Protein AF-A0A537SE14-F1 (afdb_monomer_lite)

Sequence (121 aa):
DKPEDPKVEAQAAAVAKKNGFASLAQYDDVLVNITMIMSGIDPQTKKFTEPPEQIKNEIVALKADKSVPEAEKKEGLTQLEAALKNARPIQFKENIALVLKYFDQLAPIMQEQDPKMRPAD

Foldseek 3Di:
DPPDDVVVLVVCQVVCVVVPHPGNVSVVVVVVLLVQQLVQADPPVRDGDWQLRVLVVVLVCLVPDPVDDPVRSVVSNVVSVVCNVVRDGRPCVVCNVVSSVCVVVVVVVVQCVPPVPPPDD

Structure (mmCIF, N/CA/C/O backbone):
data_AF-A0A537SE14-F1
#
_entry.id   AF-A0A537SE14-F1
#
loop_
_atom_site.group_PDB
_atom_site.id
_atom_site.type_symbol
_atom_site.label_atom_id
_atom_site.label_alt_id
_atom_site.label_comp_id
_atom_site.label_asym_id
_atom_site.label_entity_id
_atom_site.label_seq_id
_atom_site.pdbx_PDB_ins_code
_atom_site.Cartn_x
_atom_site.Cartn_y
_atom_site.Cartn_z
_atom_site.occupancy
_atom_site.B_iso_or_equiv
_atom_site.auth_seq_id
_atom_site.auth_comp_id
_atom_site.auth_asym_id
_atom_site.auth_atom_id
_atom_site.pdbx_PDB_model_num
ATOM 1 N N . ASP A 1 1 ? 21.622 -2.786 13.332 1.00 43.22 1 ASP A N 1
ATOM 2 C CA . ASP A 1 1 ? 22.099 -2.410 11.989 1.00 43.22 1 ASP A CA 1
ATOM 3 C C . ASP A 1 1 ? 23.496 -2.935 11.721 1.00 43.22 1 ASP A C 1
ATOM 5 O O . ASP A 1 1 ? 24.467 -2.391 12.232 1.00 43.22 1 ASP A O 1
ATOM 9 N N . LYS A 1 2 ? 23.607 -4.030 10.963 1.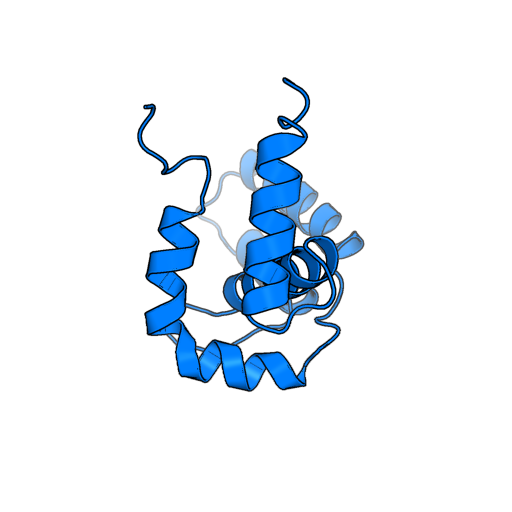00 49.50 2 LYS A N 1
ATOM 10 C CA . LYS A 1 2 ? 24.845 -4.309 10.227 1.00 49.50 2 LYS A CA 1
ATOM 11 C C . LYS A 1 2 ? 24.727 -3.542 8.908 1.00 49.50 2 LYS A C 1
ATOM 13 O O . LYS A 1 2 ? 23.677 -3.676 8.284 1.00 49.50 2 LYS A O 1
ATOM 18 N N . PRO A 1 3 ? 25.736 -2.759 8.492 1.00 53.53 3 PRO A N 1
ATOM 19 C CA . PRO A 1 3 ? 25.755 -2.250 7.129 1.00 53.53 3 PRO A CA 1
ATOM 20 C C . PRO A 1 3 ? 25.646 -3.446 6.181 1.00 53.53 3 PRO A C 1
ATOM 22 O O . PRO A 1 3 ? 26.279 -4.481 6.422 1.00 53.53 3 PRO A O 1
ATOM 25 N N . GLU A 1 4 ? 24.790 -3.327 5.169 1.00 63.97 4 GLU A N 1
ATOM 26 C CA . GLU A 1 4 ? 24.679 -4.345 4.132 1.00 63.97 4 GLU A CA 1
ATOM 27 C C . GLU A 1 4 ? 26.066 -4.574 3.527 1.00 63.97 4 GLU A C 1
ATOM 29 O O . GLU A 1 4 ? 26.828 -3.631 3.301 1.00 63.97 4 GLU A O 1
ATOM 34 N N . ASP A 1 5 ? 26.444 -5.842 3.361 1.00 78.50 5 ASP A N 1
ATOM 35 C CA . ASP A 1 5 ? 27.745 -6.187 2.801 1.00 78.50 5 ASP A CA 1
ATOM 36 C C . ASP A 1 5 ? 27.824 -5.584 1.384 1.00 78.50 5 ASP A C 1
ATOM 38 O O . ASP A 1 5 ? 26.990 -5.934 0.541 1.00 78.50 5 ASP A O 1
ATOM 42 N N . PRO A 1 6 ? 28.808 -4.716 1.077 1.00 81.81 6 PRO A N 1
ATOM 43 C CA . PRO A 1 6 ? 28.926 -4.076 -0.235 1.00 81.81 6 PRO A CA 1
ATOM 44 C C . PRO A 1 6 ? 28.952 -5.078 -1.396 1.00 81.81 6 PRO A C 1
ATOM 46 O O . PRO A 1 6 ? 28.571 -4.762 -2.525 1.00 81.81 6 PRO A O 1
ATOM 49 N N . LYS A 1 7 ? 29.394 -6.316 -1.136 1.00 83.12 7 LYS A N 1
ATOM 50 C CA . LYS A 1 7 ? 29.369 -7.406 -2.110 1.00 83.12 7 LYS A CA 1
ATOM 51 C C . LYS A 1 7 ? 27.946 -7.884 -2.407 1.00 83.12 7 LYS A C 1
ATOM 53 O O . LYS A 1 7 ? 27.659 -8.214 -3.556 1.00 83.12 7 LYS A O 1
ATOM 58 N N . VAL A 1 8 ? 27.075 -7.931 -1.401 1.00 86.50 8 VAL A N 1
ATOM 59 C CA . VAL A 1 8 ? 25.663 -8.319 -1.543 1.00 86.50 8 VAL A CA 1
ATOM 60 C C . VAL A 1 8 ? 24.899 -7.245 -2.312 1.00 86.50 8 VAL A C 1
ATOM 62 O O . VAL A 1 8 ? 24.202 -7.571 -3.271 1.00 86.50 8 VAL A O 1
ATOM 65 N N . GLU A 1 9 ? 25.110 -5.969 -1.989 1.00 85.25 9 GLU A N 1
ATOM 66 C CA . GLU A 1 9 ? 24.478 -4.851 -2.703 1.00 85.25 9 GLU A CA 1
ATOM 67 C C . GLU A 1 9 ? 24.894 -4.818 -4.186 1.00 85.25 9 GLU A C 1
ATOM 69 O O . GLU A 1 9 ? 24.057 -4.700 -5.084 1.00 85.25 9 GLU A O 1
ATOM 74 N N . ALA A 1 10 ? 26.184 -5.034 -4.478 1.00 88.56 10 ALA A N 1
ATOM 75 C CA . ALA A 1 10 ? 26.678 -5.120 -5.851 1.00 88.56 10 ALA A CA 1
ATOM 76 C C . ALA A 1 10 ? 26.062 -6.297 -6.633 1.00 88.56 10 ALA A C 1
ATOM 78 O O . ALA A 1 10 ? 25.763 -6.163 -7.824 1.00 88.56 10 ALA A O 1
ATOM 79 N N . GLN A 1 11 ? 25.850 -7.444 -5.978 1.00 91.12 11 GLN A N 1
ATOM 80 C CA . GLN A 1 11 ? 25.171 -8.593 -6.584 1.00 91.12 11 GLN A CA 1
ATOM 81 C C . GLN A 1 11 ? 23.694 -8.292 -6.857 1.00 91.12 11 GLN A C 1
ATOM 83 O O . GLN A 1 11 ? 23.225 -8.550 -7.967 1.00 91.12 11 GLN A O 1
ATOM 88 N N . ALA A 1 12 ? 22.984 -7.691 -5.902 1.00 89.31 12 ALA A N 1
ATOM 89 C CA . ALA A 1 12 ? 21.591 -7.285 -6.068 1.00 89.31 12 ALA A CA 1
ATOM 90 C C . ALA A 1 12 ? 21.433 -6.273 -7.216 1.00 89.31 12 ALA A C 1
ATOM 92 O O . ALA A 1 12 ? 20.606 -6.466 -8.108 1.00 89.31 12 ALA A O 1
ATOM 93 N N . ALA A 1 13 ? 22.300 -5.259 -7.284 1.00 90.81 13 ALA A N 1
ATOM 94 C CA . ALA A 1 13 ? 22.313 -4.290 -8.376 1.00 90.81 13 ALA A CA 1
ATOM 95 C C . ALA A 1 13 ? 22.609 -4.935 -9.744 1.00 90.81 13 ALA A C 1
ATOM 97 O O . ALA A 1 13 ? 22.022 -4.540 -10.754 1.00 90.81 13 ALA A O 1
ATOM 98 N N . ALA A 1 14 ? 23.493 -5.938 -9.803 1.00 93.38 14 ALA A N 1
ATOM 99 C CA . ALA A 1 14 ? 23.763 -6.681 -11.035 1.00 93.38 14 ALA A CA 1
ATOM 100 C C . ALA A 1 14 ? 22.548 -7.508 -11.491 1.00 93.38 14 ALA A C 1
ATOM 102 O O . ALA A 1 14 ? 22.231 -7.530 -12.683 1.00 93.38 14 ALA A O 1
ATOM 103 N N . VAL A 1 15 ? 21.838 -8.147 -10.555 1.00 94.00 15 VAL A N 1
ATOM 104 C CA . VAL A 1 15 ? 20.598 -8.884 -10.839 1.00 94.00 15 VAL A CA 1
ATOM 105 C C . VAL A 1 15 ? 19.493 -7.936 -11.305 1.00 94.00 15 VAL A C 1
ATOM 107 O O . VAL A 1 15 ? 18.843 -8.228 -12.310 1.00 94.00 15 VAL A O 1
ATOM 110 N N . ALA A 1 16 ? 19.314 -6.787 -10.648 1.00 92.56 16 ALA A N 1
ATOM 111 C CA . ALA A 1 16 ? 18.346 -5.770 -11.057 1.00 92.56 16 ALA A CA 1
ATOM 112 C C . ALA A 1 16 ? 18.610 -5.312 -12.505 1.00 92.56 16 ALA A C 1
ATOM 114 O O . ALA A 1 16 ? 17.716 -5.368 -13.351 1.00 92.56 16 ALA A O 1
ATOM 115 N N . LYS A 1 17 ? 19.871 -4.993 -12.833 1.00 93.94 17 LYS A N 1
ATOM 116 C CA . LYS A 1 17 ? 20.285 -4.623 -14.198 1.00 93.94 17 LYS A CA 1
ATOM 117 C C . LYS A 1 17 ? 20.042 -5.719 -15.226 1.00 93.94 17 LYS A C 1
ATOM 119 O O . LYS A 1 17 ? 19.553 -5.433 -16.317 1.00 93.94 17 LYS A O 1
ATOM 124 N N . LYS A 1 18 ? 20.325 -6.979 -14.883 1.00 96.19 18 LYS A N 1
A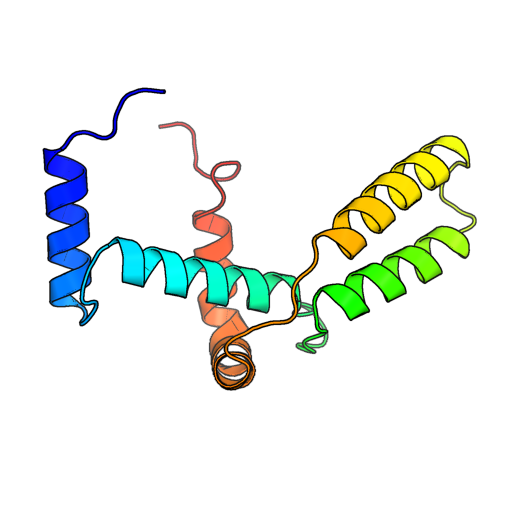TOM 125 C CA . LYS A 1 18 ? 20.055 -8.128 -15.762 1.00 96.19 18 LYS A CA 1
ATOM 126 C C . LYS A 1 18 ? 18.563 -8.278 -16.094 1.00 96.19 18 LYS A C 1
ATOM 128 O O . LYS A 1 18 ? 18.240 -8.770 -17.170 1.00 96.19 18 LYS A O 1
ATOM 133 N N . ASN A 1 19 ? 17.677 -7.844 -15.199 1.00 93.88 19 ASN A N 1
ATOM 134 C CA . ASN A 1 19 ? 16.223 -7.887 -15.376 1.00 93.88 19 ASN A CA 1
ATOM 135 C C . ASN A 1 19 ? 15.631 -6.570 -15.917 1.00 93.88 19 ASN A C 1
ATOM 137 O O . ASN A 1 19 ? 14.415 -6.409 -15.931 1.00 93.88 19 ASN A O 1
ATOM 141 N N . GLY A 1 20 ? 16.470 -5.642 -16.390 1.00 94.12 20 GLY A N 1
ATOM 142 C CA . GLY A 1 20 ? 16.026 -4.429 -17.082 1.00 94.12 20 GLY A CA 1
ATOM 143 C C . GLY A 1 20 ? 15.831 -3.196 -16.196 1.00 94.12 20 GLY A C 1
ATOM 144 O O . GLY A 1 20 ? 15.432 -2.155 -16.715 1.00 94.12 20 GLY A O 1
ATOM 145 N N . PHE A 1 21 ? 16.145 -3.265 -14.899 1.00 94.69 21 PHE A N 1
ATOM 146 C CA . PHE A 1 21 ? 16.178 -2.081 -14.037 1.00 94.69 21 PHE A CA 1
ATOM 147 C C . PHE A 1 21 ? 17.482 -1.298 -14.237 1.00 94.69 21 PHE A C 1
ATOM 149 O O . PHE A 1 21 ? 18.560 -1.865 -14.383 1.00 94.69 21 PHE A O 1
ATOM 156 N N . ALA A 1 22 ? 17.420 0.026 -14.192 1.00 93.00 22 ALA A N 1
ATOM 157 C CA . ALA A 1 22 ? 18.591 0.895 -14.255 1.00 93.00 22 ALA A CA 1
ATOM 158 C C . ALA A 1 22 ? 19.480 0.762 -13.002 1.00 93.00 22 ALA A C 1
ATOM 160 O O . ALA A 1 22 ? 20.707 0.900 -13.082 1.00 93.00 22 ALA A O 1
ATOM 161 N N . SER A 1 23 ? 18.874 0.482 -11.846 1.00 92.25 23 SER A N 1
ATOM 162 C CA . SER A 1 23 ? 19.544 0.365 -10.549 1.00 92.25 23 SER A CA 1
ATOM 163 C C . SER A 1 23 ? 18.720 -0.461 -9.557 1.00 92.25 23 SER A C 1
ATOM 165 O O . SER A 1 23 ? 17.541 -0.727 -9.790 1.00 92.25 23 SER A O 1
ATOM 167 N N . LEU A 1 24 ? 19.344 -0.833 -8.433 1.00 89.81 24 LEU A N 1
ATOM 168 C CA . LEU A 1 24 ? 18.637 -1.436 -7.302 1.00 89.81 24 LEU A CA 1
ATOM 169 C C . LEU A 1 24 ? 17.589 -0.473 -6.719 1.00 89.81 24 LEU A C 1
ATOM 171 O O . LEU A 1 24 ? 16.451 -0.867 -6.531 1.00 89.81 24 LEU A O 1
ATOM 175 N N . ALA A 1 25 ? 17.920 0.817 -6.595 1.00 90.31 25 ALA A N 1
ATOM 176 C CA . ALA A 1 25 ? 16.966 1.834 -6.147 1.00 90.31 25 ALA A CA 1
ATOM 177 C C . ALA A 1 25 ? 15.707 1.915 -7.034 1.00 90.31 25 ALA A C 1
ATOM 179 O O . ALA A 1 25 ? 14.603 2.045 -6.521 1.00 90.31 25 ALA A O 1
ATOM 180 N N . GLN A 1 26 ? 15.844 1.781 -8.362 1.00 91.19 26 GLN A N 1
ATOM 181 C CA . GLN A 1 26 ? 14.670 1.748 -9.242 1.00 91.19 26 GLN A CA 1
ATOM 182 C C . GLN A 1 26 ? 13.815 0.494 -9.005 1.00 91.19 26 GLN A C 1
ATOM 184 O O . GLN A 1 26 ? 12.591 0.560 -9.088 1.00 91.19 26 GLN A O 1
ATOM 189 N N . TYR A 1 27 ? 14.449 -0.649 -8.738 1.00 91.12 27 TYR A N 1
ATOM 190 C CA . TYR A 1 27 ? 13.732 -1.860 -8.351 1.00 91.12 27 TYR A CA 1
ATOM 191 C C . TYR A 1 27 ? 12.961 -1.645 -7.041 1.00 91.12 27 TYR A C 1
ATOM 193 O O . TYR A 1 27 ? 11.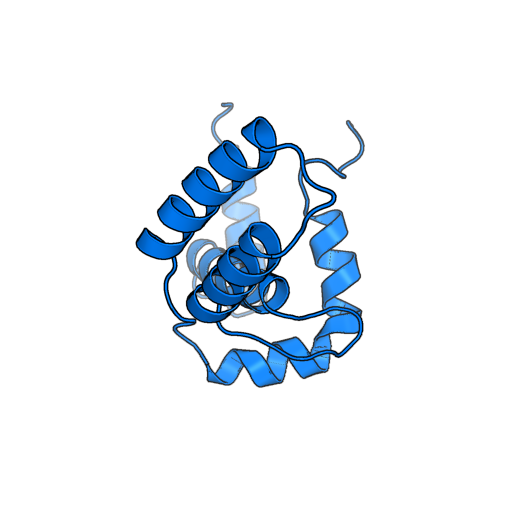776 -1.969 -6.988 1.00 91.12 27 TYR A O 1
ATOM 201 N N . ASP A 1 28 ? 13.590 -1.031 -6.037 1.00 88.94 28 ASP A N 1
ATOM 202 C CA . ASP A 1 28 ? 12.959 -0.744 -4.745 1.00 88.94 28 ASP A CA 1
ATOM 203 C C . ASP A 1 28 ? 11.777 0.222 -4.888 1.00 88.94 28 ASP A C 1
ATOM 205 O O . ASP A 1 28 ? 10.709 -0.029 -4.333 1.00 88.94 28 ASP A O 1
ATOM 209 N N . ASP A 1 29 ? 11.910 1.276 -5.697 1.00 89.19 29 ASP A N 1
ATOM 210 C CA . ASP A 1 29 ? 10.816 2.211 -5.984 1.00 89.19 29 ASP A CA 1
ATOM 211 C C . ASP A 1 29 ? 9.608 1.499 -6.620 1.00 89.19 29 ASP A C 1
ATOM 213 O O . ASP A 1 29 ? 8.453 1.736 -6.245 1.00 89.19 29 ASP A O 1
ATOM 217 N N . VAL A 1 30 ? 9.861 0.592 -7.571 1.00 90.12 30 VAL A N 1
ATOM 218 C CA . VAL A 1 30 ? 8.812 -0.214 -8.216 1.00 90.12 30 VAL A CA 1
ATOM 219 C C . VAL A 1 30 ? 8.186 -1.191 -7.223 1.00 90.12 30 VAL A C 1
ATOM 221 O O . VAL A 1 30 ? 6.960 -1.313 -7.182 1.00 90.12 30 VAL A O 1
ATOM 224 N N . LEU A 1 31 ? 8.994 -1.849 -6.392 1.00 89.19 31 LEU A N 1
ATOM 225 C CA . LEU A 1 31 ? 8.517 -2.759 -5.356 1.00 89.19 31 LEU A CA 1
ATOM 226 C C . LEU A 1 31 ? 7.620 -2.028 -4.349 1.00 89.19 31 LEU A C 1
ATOM 228 O O . LEU A 1 31 ? 6.517 -2.489 -4.067 1.00 89.19 31 LEU A O 1
ATOM 232 N N . VAL A 1 32 ? 8.038 -0.854 -3.867 1.00 87.62 32 VAL A N 1
ATOM 233 C CA . VAL A 1 32 ? 7.236 -0.008 -2.971 1.00 87.62 32 VAL A CA 1
ATOM 234 C C . VAL A 1 32 ? 5.918 0.392 -3.631 1.00 87.62 32 VAL A C 1
ATOM 236 O O . VAL A 1 32 ? 4.875 0.346 -2.977 1.00 87.62 32 VAL A O 1
ATOM 239 N N . ASN A 1 33 ? 5.925 0.742 -4.921 1.00 90.06 33 ASN A N 1
ATOM 240 C CA . ASN A 1 33 ? 4.695 1.061 -5.644 1.00 90.06 33 ASN A CA 1
ATOM 241 C C . ASN A 1 33 ? 3.732 -0.136 -5.704 1.00 90.06 33 ASN A C 1
ATOM 243 O O . ASN A 1 33 ? 2.550 0.027 -5.397 1.00 90.06 33 ASN A O 1
ATOM 247 N N . ILE A 1 34 ? 4.231 -1.331 -6.038 1.00 91.19 34 ILE A N 1
ATOM 248 C CA . ILE A 1 34 ? 3.424 -2.558 -6.083 1.00 91.19 34 ILE A CA 1
ATOM 249 C C . ILE A 1 34 ? 2.855 -2.875 -4.698 1.00 91.19 34 ILE A C 1
ATOM 251 O O . ILE A 1 34 ? 1.653 -3.102 -4.579 1.00 91.19 34 ILE A O 1
ATOM 255 N N . THR A 1 35 ? 3.679 -2.838 -3.649 1.00 88.62 35 THR A N 1
ATOM 256 C CA . THR A 1 35 ? 3.251 -3.095 -2.265 1.00 88.62 35 THR A CA 1
ATOM 257 C C . THR A 1 35 ? 2.184 -2.101 -1.814 1.00 88.62 35 THR A C 1
ATOM 259 O O . THR A 1 35 ? 1.188 -2.489 -1.202 1.00 88.62 35 THR A O 1
ATOM 262 N N . MET A 1 36 ? 2.336 -0.822 -2.164 1.00 88.38 36 MET A N 1
ATOM 263 C CA . MET A 1 36 ? 1.345 0.201 -1.836 1.00 88.38 36 MET A CA 1
ATOM 264 C C . MET A 1 36 ? 0.009 -0.061 -2.540 1.00 88.38 36 MET A C 1
ATOM 266 O O . MET A 1 36 ? -1.039 0.003 -1.900 1.00 88.38 36 MET A O 1
ATOM 270 N N . ILE A 1 37 ? 0.028 -0.421 -3.827 1.00 92.44 37 ILE A N 1
ATOM 271 C CA . ILE A 1 37 ? -1.191 -0.788 -4.561 1.00 92.44 37 ILE A CA 1
ATOM 272 C C . ILE A 1 37 ? -1.831 -2.043 -3.955 1.00 92.44 37 ILE A C 1
ATOM 274 O O . ILE A 1 37 ? -3.033 -2.041 -3.708 1.00 92.44 37 ILE A O 1
ATOM 278 N N . MET A 1 38 ? -1.039 -3.081 -3.667 1.00 90.69 38 MET A N 1
ATOM 279 C CA . MET A 1 38 ? -1.506 -4.322 -3.036 1.00 90.69 38 MET A CA 1
ATOM 280 C C . MET A 1 38 ? -2.202 -4.060 -1.699 1.00 90.69 38 MET A C 1
ATOM 282 O O . MET A 1 38 ? -3.238 -4.662 -1.435 1.00 90.69 38 MET A O 1
ATOM 286 N N . SER A 1 39 ? -1.684 -3.132 -0.886 1.00 86.69 39 SER A N 1
ATOM 287 C CA . SER A 1 39 ? -2.295 -2.764 0.400 1.00 86.69 39 SER A CA 1
ATOM 288 C C . SER A 1 39 ? -3.683 -2.124 0.264 1.00 86.69 39 SER A C 1
ATOM 290 O O . SER A 1 39 ? -4.502 -2.245 1.172 1.00 86.69 39 SER A O 1
ATOM 292 N N . GLY A 1 40 ? -3.957 -1.497 -0.886 1.00 89.50 40 GLY A N 1
ATOM 293 C CA . GLY A 1 40 ? -5.258 -0.922 -1.226 1.00 89.50 40 GLY A CA 1
ATOM 294 C C . GLY A 1 40 ? -6.236 -1.893 -1.889 1.00 89.50 40 GLY A C 1
ATOM 295 O O . GLY A 1 40 ? -7.351 -1.488 -2.221 1.00 89.50 40 GLY A O 1
ATOM 296 N N . ILE A 1 41 ? -5.841 -3.147 -2.143 1.00 91.44 41 ILE A N 1
ATOM 297 C CA . ILE A 1 41 ? -6.700 -4.153 -2.778 1.00 91.44 41 ILE A CA 1
ATOM 298 C C . ILE A 1 41 ? -7.386 -4.992 -1.705 1.00 91.44 41 ILE A C 1
ATOM 300 O O . ILE A 1 41 ? -6.742 -5.702 -0.936 1.00 91.44 41 ILE A O 1
ATOM 304 N N . ASP A 1 42 ? -8.716 -4.984 -1.722 1.00 89.12 42 ASP A N 1
ATOM 305 C CA . ASP A 1 42 ? -9.504 -5.936 -0.950 1.00 89.12 42 ASP A CA 1
ATOM 306 C C . ASP A 1 42 ? -9.282 -7.360 -1.511 1.00 89.12 42 ASP A C 1
ATOM 308 O O . ASP A 1 42 ? -9.578 -7.615 -2.687 1.00 89.12 42 ASP A O 1
ATOM 312 N N . PRO A 1 43 ? -8.775 -8.314 -0.707 1.00 86.81 43 PRO A N 1
ATOM 313 C CA . PRO A 1 43 ? -8.403 -9.638 -1.199 1.00 86.81 43 PRO A CA 1
ATOM 314 C C . PRO A 1 43 ? -9.603 -10.498 -1.624 1.00 86.81 43 PRO A C 1
ATOM 316 O O . PRO A 1 43 ? -9.413 -11.428 -2.415 1.00 86.81 43 PRO A O 1
ATOM 319 N N . GLN A 1 44 ? -10.813 -10.199 -1.132 1.00 86.88 44 GLN A N 1
ATOM 320 C CA . GLN A 1 44 ? -12.047 -10.919 -1.455 1.00 86.88 44 GLN A CA 1
ATOM 321 C C . GLN A 1 44 ? -12.709 -10.360 -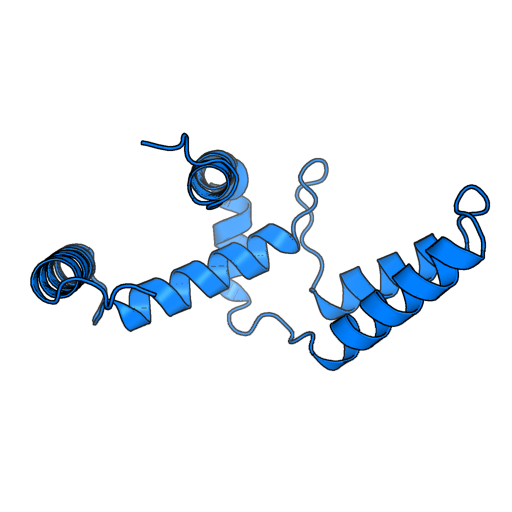2.712 1.00 86.88 44 GLN A C 1
ATOM 323 O O . GLN A 1 44 ? -13.086 -11.113 -3.608 1.00 86.88 44 GLN A O 1
ATOM 328 N N . THR A 1 45 ? -12.859 -9.038 -2.786 1.00 91.56 45 THR A N 1
ATOM 329 C CA . THR A 1 45 ? -13.579 -8.383 -3.887 1.00 91.56 45 THR A CA 1
ATOM 330 C C . THR A 1 45 ? -12.674 -7.995 -5.051 1.00 91.56 45 THR A C 1
ATOM 332 O O . THR A 1 45 ? -13.181 -7.636 -6.115 1.00 91.56 45 THR A O 1
ATOM 335 N N . LYS A 1 46 ? -11.347 -8.057 -4.859 1.00 89.12 46 LYS A N 1
ATOM 336 C CA . LYS A 1 46 ? -10.316 -7.583 -5.798 1.00 89.12 46 LYS A CA 1
ATOM 337 C C . LYS A 1 46 ? -10.546 -6.137 -6.238 1.00 89.12 46 LYS A C 1
ATOM 339 O O . LYS A 1 46 ? -10.204 -5.753 -7.354 1.00 89.12 46 LYS A O 1
ATOM 344 N N . LYS A 1 47 ? -11.161 -5.325 -5.378 1.00 93.06 47 LYS A N 1
ATOM 345 C CA . LYS A 1 47 ? -11.368 -3.902 -5.635 1.00 93.06 47 LYS A CA 1
ATOM 346 C C . LYS A 1 47 ? -10.244 -3.113 -5.000 1.00 93.06 47 LYS A C 1
ATOM 348 O O . LYS A 1 47 ? -9.958 -3.276 -3.818 1.00 93.06 47 LYS A O 1
ATOM 353 N N . PHE A 1 48 ? -9.634 -2.255 -5.803 1.00 93.75 48 PHE A N 1
ATOM 354 C CA . PHE A 1 48 ? -8.678 -1.281 -5.315 1.00 93.75 48 PHE A CA 1
ATOM 355 C C . PHE A 1 48 ? -9.411 -0.050 -4.778 1.00 93.75 48 PHE A C 1
ATOM 357 O O . PHE A 1 48 ? -10.322 0.463 -5.430 1.00 93.75 48 PHE A O 1
ATOM 364 N N . THR A 1 49 ? -8.972 0.431 -3.620 1.00 94.12 49 THR A N 1
ATOM 365 C CA . THR A 1 49 ? -9.355 1.721 -3.048 1.00 94.12 49 THR A CA 1
ATOM 366 C C . THR A 1 49 ? -8.092 2.551 -2.857 1.00 94.12 49 THR A C 1
ATOM 368 O O . THR A 1 49 ? -7.075 2.044 -2.390 1.00 94.12 49 THR A O 1
ATOM 371 N N . GLU A 1 50 ? -8.132 3.834 -3.216 1.00 93.06 50 GLU A N 1
ATOM 372 C CA . GLU A 1 50 ? -6.984 4.722 -3.001 1.00 93.06 50 GLU A CA 1
ATOM 373 C C . GLU A 1 50 ? -6.654 4.812 -1.497 1.00 93.06 50 GLU A C 1
ATOM 375 O O . GLU A 1 50 ? -7.583 4.951 -0.694 1.00 93.06 50 GLU A O 1
ATOM 380 N N . PRO A 1 51 ? -5.370 4.815 -1.081 1.00 91.06 51 PRO A N 1
ATOM 381 C CA . PRO A 1 51 ? -5.011 4.774 0.340 1.00 91.06 51 PRO A CA 1
ATOM 382 C C . PRO A 1 51 ? -5.686 5.865 1.197 1.00 91.06 51 PRO A C 1
ATOM 384 O O . PRO A 1 51 ? -6.213 5.549 2.265 1.00 91.06 51 PRO A O 1
ATOM 387 N N . PRO A 1 52 ? -5.776 7.139 0.753 1.00 92.94 52 PRO A N 1
ATOM 388 C CA . PRO A 1 52 ? -6.491 8.163 1.516 1.00 92.94 52 PRO A CA 1
ATOM 389 C C . PRO A 1 52 ? -8.001 7.911 1.639 1.00 92.94 52 PRO A C 1
ATOM 391 O O . PRO A 1 52 ? -8.617 8.344 2.610 1.00 92.94 52 PRO A O 1
ATOM 394 N N . GLU A 1 53 ? -8.622 7.269 0.649 1.00 94.12 53 GLU A N 1
ATOM 395 C CA . GLU A 1 53 ? -10.050 6.936 0.671 1.00 94.12 53 GLU A CA 1
ATOM 396 C C . GLU A 1 53 ? -10.316 5.730 1.573 1.00 94.12 53 GLU A C 1
ATOM 398 O O . GLU A 1 53 ? -11.239 5.765 2.386 1.00 94.12 53 GLU A O 1
ATOM 403 N N . GLN A 1 54 ? -9.450 4.719 1.517 1.00 91.25 54 GLN A N 1
ATOM 404 C CA . GLN A 1 54 ? -9.508 3.565 2.405 1.00 91.25 54 GLN A CA 1
ATOM 405 C C . GLN A 1 54 ? -9.416 3.986 3.876 1.00 91.25 54 GLN A C 1
ATOM 407 O O . GLN A 1 54 ? -10.296 3.643 4.661 1.00 91.25 54 GLN A O 1
ATOM 412 N N . ILE A 1 55 ? -8.430 4.814 4.237 1.00 92.94 55 ILE A N 1
ATOM 413 C CA . ILE A 1 55 ? -8.267 5.288 5.620 1.00 92.94 55 ILE A CA 1
ATOM 414 C C . ILE A 1 55 ? -9.497 6.090 6.078 1.00 92.94 55 ILE A C 1
ATOM 416 O O . ILE A 1 55 ? -9.936 5.965 7.220 1.00 92.94 55 ILE A O 1
ATOM 420 N N . LYS A 1 56 ? -10.110 6.895 5.199 1.00 94.75 56 LYS A N 1
ATOM 421 C CA . LYS A 1 56 ? -11.366 7.597 5.525 1.00 94.75 56 LYS A CA 1
ATOM 422 C C . LYS A 1 56 ? -12.508 6.620 5.802 1.00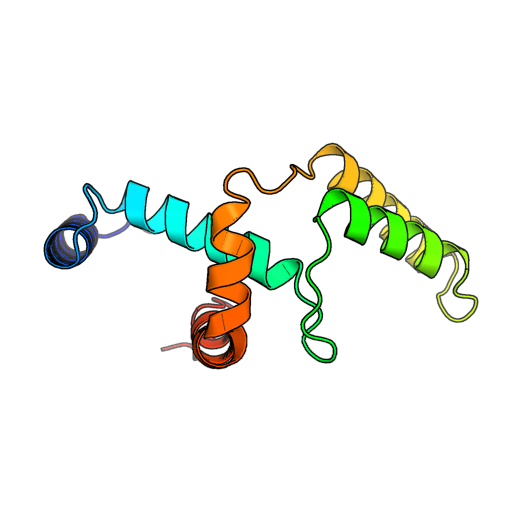 94.75 56 LYS A C 1
ATOM 424 O O . LYS A 1 56 ? -13.254 6.832 6.759 1.00 94.75 56 LYS A O 1
ATOM 429 N N . ASN A 1 57 ? -12.636 5.568 4.998 1.00 93.06 57 ASN A N 1
ATOM 430 C CA . ASN A 1 57 ? -13.648 4.533 5.197 1.00 93.06 57 ASN A CA 1
ATOM 431 C C . ASN A 1 57 ? -13.416 3.776 6.513 1.00 93.06 57 ASN A C 1
ATOM 433 O O . ASN A 1 57 ? -14.368 3.565 7.262 1.00 93.06 57 ASN A O 1
ATOM 437 N N . GLU A 1 58 ? -12.163 3.462 6.849 1.00 92.56 58 GLU A N 1
ATOM 438 C CA . GLU A 1 58 ? -11.783 2.841 8.124 1.00 92.56 58 GLU A CA 1
ATOM 439 C C . GLU A 1 58 ? -12.102 3.746 9.324 1.00 92.56 58 GLU A C 1
ATOM 441 O O . GLU A 1 58 ? -12.665 3.278 10.311 1.00 92.56 58 GLU A O 1
ATOM 446 N N . ILE A 1 59 ? -11.852 5.058 9.228 1.00 94.81 59 ILE A N 1
ATOM 447 C CA . ILE A 1 59 ? -12.243 6.033 10.263 1.00 94.81 59 ILE A CA 1
ATOM 448 C C . ILE A 1 59 ? -13.762 6.024 10.478 1.00 94.81 59 ILE A C 1
ATOM 450 O O . ILE A 1 59 ? -14.229 6.064 11.620 1.00 94.81 59 ILE A O 1
ATOM 454 N N . VAL A 1 60 ? -14.549 5.999 9.398 1.00 96.00 60 VAL A N 1
ATOM 455 C CA . VAL A 1 60 ? -16.018 5.958 9.479 1.00 96.00 60 VAL A CA 1
ATOM 456 C C . VAL A 1 60 ? -16.491 4.639 10.092 1.00 96.00 60 VAL A C 1
ATOM 458 O O . VAL A 1 60 ? -17.329 4.659 10.997 1.00 96.00 60 VAL A O 1
ATOM 461 N N . ALA A 1 61 ? -15.927 3.512 9.654 1.00 94.31 61 ALA A N 1
ATOM 462 C CA . ALA A 1 61 ? -16.247 2.187 10.173 1.00 94.31 61 ALA A CA 1
ATOM 463 C C . ALA A 1 61 ? -15.927 2.079 11.671 1.00 94.31 61 ALA A C 1
ATOM 465 O O . ALA A 1 61 ? -16.801 1.717 12.457 1.00 94.31 61 ALA A O 1
ATOM 466 N N . LEU A 1 62 ? -14.732 2.502 12.091 1.00 95.25 62 LEU A N 1
ATOM 467 C CA . LEU A 1 62 ? -14.298 2.463 13.488 1.00 95.25 62 LEU A CA 1
ATOM 468 C C . LEU A 1 62 ? -15.146 3.377 14.389 1.00 95.25 62 LEU A C 1
ATOM 470 O O . LEU A 1 62 ? -15.450 3.032 15.533 1.00 95.25 62 LEU A O 1
ATOM 474 N N . LYS A 1 63 ? -15.596 4.534 13.882 1.00 92.94 63 LYS A N 1
ATOM 475 C CA . LYS A 1 63 ? -16.549 5.394 14.607 1.00 92.94 63 LYS A CA 1
ATOM 476 C C . LYS A 1 63 ? -17.883 4.682 14.836 1.00 92.94 63 LYS A C 1
ATOM 478 O O . LYS A 1 63 ? -18.403 4.730 15.955 1.00 92.94 63 LYS A O 1
ATOM 483 N N . ALA A 1 64 ? -18.407 4.016 13.809 1.00 95.00 64 ALA A N 1
ATOM 484 C CA . ALA A 1 64 ? -19.694 3.326 13.846 1.00 95.00 64 ALA A CA 1
ATOM 485 C C . ALA A 1 64 ? -19.666 1.996 14.623 1.00 95.00 64 ALA A C 1
ATOM 487 O O . ALA A 1 64 ? -20.707 1.575 15.133 1.00 95.00 64 ALA A O 1
ATOM 488 N N . ASP A 1 65 ? -18.503 1.353 14.741 1.00 93.88 65 ASP A N 1
ATOM 489 C CA . ASP A 1 65 ? -18.366 0.047 15.379 1.00 93.88 65 ASP A CA 1
ATOM 490 C C . ASP A 1 65 ? -18.576 0.129 16.897 1.00 93.88 65 ASP A C 1
ATOM 492 O O . ASP A 1 65 ? -17.780 0.706 17.634 1.00 93.88 65 ASP A O 1
ATOM 496 N N . LYS A 1 66 ? -19.672 -0.447 17.389 1.00 93.25 66 LYS A N 1
ATOM 497 C CA . LYS A 1 66 ? -20.018 -0.457 18.819 1.00 93.25 66 LYS A CA 1
ATOM 498 C C . LYS A 1 66 ? -19.341 -1.587 19.597 1.00 93.25 66 LYS A C 1
ATOM 500 O O . LYS A 1 66 ? -19.465 -1.609 20.817 1.00 93.25 66 LYS A O 1
ATOM 505 N N . SER A 1 67 ? -18.684 -2.521 18.910 1.00 95.62 67 SER A N 1
ATOM 506 C CA . SER A 1 67 ? -17.995 -3.655 19.529 1.00 95.62 67 SER A CA 1
ATOM 507 C C . SER A 1 67 ? -16.601 -3.292 20.047 1.00 95.62 67 SER A C 1
ATOM 509 O O . SER A 1 67 ? -16.119 -3.931 20.978 1.00 95.62 67 SER A O 1
ATOM 511 N N . VAL A 1 68 ? -15.987 -2.234 19.504 1.00 92.38 68 VAL A N 1
ATOM 512 C CA . VAL A 1 68 ? -14.658 -1.763 19.916 1.00 92.38 68 VAL A CA 1
ATOM 513 C C . VAL A 1 68 ? -14.758 -0.905 21.187 1.00 92.38 68 VAL A C 1
ATOM 515 O O . VAL A 1 68 ? -15.509 0.083 21.191 1.00 92.38 68 VAL A O 1
ATOM 518 N N . PRO A 1 69 ? -13.991 -1.217 22.251 1.00 95.75 69 PRO A N 1
ATOM 519 C CA . PRO A 1 69 ? -13.915 -0.401 23.461 1.00 95.75 69 PRO A CA 1
ATOM 520 C C . PRO A 1 69 ? -13.556 1.060 23.169 1.00 95.75 69 PRO A C 1
ATOM 522 O O . PRO A 1 69 ? -12.766 1.358 22.277 1.00 95.75 69 PRO A O 1
ATOM 525 N N . GLU A 1 70 ? -14.093 2.004 23.947 1.00 93.00 70 GLU A N 1
ATOM 526 C CA . GLU A 1 70 ? -13.901 3.438 23.677 1.00 93.00 70 GLU A CA 1
ATOM 527 C C . GLU A 1 70 ? -12.422 3.865 23.715 1.00 93.00 70 GLU A C 1
ATOM 529 O O . GLU A 1 70 ? -12.006 4.718 22.929 1.00 93.00 70 GLU A O 1
ATOM 534 N N . ALA A 1 71 ? -11.626 3.258 24.601 1.00 92.62 71 ALA A N 1
ATOM 535 C CA . ALA A 1 71 ? -10.190 3.514 24.698 1.00 92.62 71 ALA A CA 1
ATOM 536 C C . ALA A 1 71 ? -9.450 3.088 23.418 1.00 92.62 71 ALA A C 1
ATOM 538 O O . ALA A 1 71 ? -8.771 3.911 22.805 1.00 92.62 71 ALA A O 1
ATOM 539 N N . GLU A 1 72 ? -9.663 1.848 22.968 1.00 93.94 72 GLU A N 1
ATOM 540 C CA . GLU A 1 72 ? -9.088 1.309 21.727 1.00 93.94 72 GLU A CA 1
ATOM 541 C C . GLU A 1 72 ? -9.570 2.089 20.501 1.00 93.94 72 GLU A C 1
ATOM 543 O O . GLU A 1 72 ? -8.792 2.410 19.607 1.00 93.94 72 GLU A O 1
ATOM 548 N N . LYS A 1 73 ? -10.847 2.486 20.487 1.00 95.12 73 LYS A N 1
ATOM 549 C CA . LYS A 1 73 ? -11.415 3.308 19.419 1.00 95.12 73 LYS A CA 1
ATOM 550 C C . LYS A 1 73 ? -10.714 4.662 19.316 1.00 95.12 73 LYS A C 1
ATOM 552 O O . LYS A 1 73 ? -10.390 5.093 18.214 1.00 95.12 73 LYS A O 1
ATOM 557 N N . LYS A 1 74 ? -10.477 5.351 20.437 1.00 94.88 74 LYS A N 1
ATOM 558 C CA . LYS A 1 74 ? -9.767 6.645 20.438 1.00 94.88 74 LYS A CA 1
ATOM 559 C C . LYS A 1 74 ? -8.334 6.503 19.937 1.00 94.88 74 LYS A C 1
ATOM 561 O O . LYS A 1 74 ? -7.884 7.344 19.156 1.00 94.88 74 LYS A O 1
ATOM 566 N N . GLU A 1 75 ? -7.639 5.451 20.356 1.00 95.62 75 GLU A N 1
ATOM 567 C CA . GLU A 1 75 ? -6.285 5.168 19.887 1.00 95.62 75 GLU A CA 1
ATOM 568 C C . GLU A 1 75 ? -6.265 4.874 18.381 1.00 95.62 75 GLU A C 1
ATOM 570 O O . GLU A 1 75 ? -5.552 5.550 17.637 1.00 95.62 75 GLU A O 1
ATOM 575 N N . GLY A 1 76 ? -7.116 3.958 17.913 1.00 95.75 76 GLY A N 1
ATOM 576 C CA . GLY A 1 76 ? -7.223 3.612 16.496 1.00 95.75 76 GLY A CA 1
ATOM 577 C C . GLY A 1 76 ? -7.592 4.814 15.625 1.00 95.75 76 GLY A C 1
ATOM 578 O O . GLY A 1 76 ? -6.976 5.035 14.586 1.00 95.75 76 GLY A O 1
ATOM 579 N N . LEU A 1 77 ? -8.522 5.668 16.068 1.00 95.75 77 LEU A N 1
ATOM 580 C CA . LEU A 1 77 ? -8.860 6.900 15.348 1.00 95.75 77 LEU A CA 1
ATOM 581 C C . LEU A 1 77 ? -7.683 7.873 15.275 1.00 95.75 77 LEU A C 1
ATOM 583 O O . LEU A 1 77 ? -7.450 8.457 14.221 1.00 95.75 77 LEU A O 1
ATOM 587 N N . THR A 1 78 ? -6.913 8.012 16.355 1.00 96.88 78 THR A N 1
ATOM 588 C CA . THR A 1 78 ? -5.717 8.866 16.367 1.00 96.88 78 THR A CA 1
ATOM 589 C C . THR A 1 78 ? -4.673 8.361 15.369 1.00 96.88 78 THR A C 1
ATOM 591 O O . THR A 1 78 ? -4.101 9.151 14.614 1.00 96.88 78 THR A O 1
ATOM 594 N N . GLN A 1 79 ? -4.452 7.044 15.322 1.00 95.31 79 GLN A N 1
ATOM 595 C CA . GLN A 1 79 ? -3.530 6.413 14.375 1.00 95.31 79 GLN A CA 1
ATOM 596 C C . GLN A 1 79 ? -4.003 6.582 12.926 1.00 95.31 79 GLN A C 1
ATOM 598 O O . GLN A 1 79 ? -3.217 6.996 12.074 1.00 95.31 79 GLN A O 1
ATOM 603 N N . LEU A 1 80 ? -5.287 6.342 12.647 1.00 94.94 80 LEU A N 1
ATOM 604 C CA . LEU A 1 80 ? -5.858 6.501 11.309 1.00 94.94 80 LEU A CA 1
ATOM 605 C C . LEU A 1 80 ? -5.846 7.963 10.843 1.00 94.94 80 LEU A C 1
ATOM 607 O O . LEU A 1 80 ? -5.538 8.243 9.688 1.00 94.94 80 LEU A O 1
ATOM 611 N N . GLU A 1 81 ? -6.119 8.926 11.725 1.00 95.19 81 GLU A N 1
ATOM 612 C CA . GLU A 1 81 ? -6.030 10.352 11.392 1.00 95.19 81 GLU A CA 1
ATOM 613 C C . GLU A 1 81 ? -4.585 10.789 11.105 1.00 95.19 81 GLU A C 1
ATOM 615 O O . GLU A 1 81 ? -4.347 11.594 10.200 1.00 95.19 81 GLU A O 1
ATOM 620 N N . ALA A 1 82 ? -3.605 10.246 11.834 1.00 95.44 82 ALA A N 1
ATOM 621 C CA . ALA A 1 82 ? -2.190 10.462 11.544 1.00 95.44 82 ALA A CA 1
ATOM 622 C C . ALA A 1 82 ? -1.774 9.810 10.215 1.00 95.44 82 ALA A C 1
ATOM 624 O O . ALA A 1 82 ? -1.062 10.433 9.422 1.00 95.44 82 ALA A O 1
ATOM 625 N N . ALA A 1 83 ? -2.253 8.596 9.934 1.00 92.69 83 ALA A N 1
ATOM 626 C CA . ALA A 1 83 ? -2.033 7.919 8.663 1.00 92.69 83 ALA A CA 1
ATOM 627 C C . ALA A 1 83 ? -2.631 8.725 7.502 1.00 92.69 83 ALA A C 1
ATOM 629 O O . ALA A 1 83 ? -1.938 8.975 6.521 1.00 92.69 83 ALA A O 1
ATOM 630 N N . LEU A 1 84 ? -3.859 9.238 7.642 1.00 93.62 84 LEU A N 1
ATOM 631 C CA . LEU A 1 84 ? -4.539 10.030 6.614 1.00 93.62 84 LEU A CA 1
ATOM 632 C C . LEU A 1 84 ? -3.769 11.302 6.235 1.00 93.62 84 LEU A C 1
ATOM 634 O O . LEU A 1 84 ? -3.745 11.677 5.066 1.00 93.62 84 LEU A O 1
ATOM 638 N N . LYS A 1 85 ? -3.119 11.961 7.204 1.00 93.75 85 LYS A N 1
ATOM 639 C CA . LYS A 1 85 ? -2.285 13.152 6.948 1.00 93.75 85 LYS A CA 1
ATOM 640 C C . LYS A 1 85 ? -1.040 12.840 6.118 1.00 93.75 85 LYS A C 1
ATOM 642 O O . LYS A 1 85 ? -0.564 13.710 5.396 1.00 93.75 85 LYS A O 1
ATOM 647 N N . ASN A 1 86 ? -0.514 11.624 6.242 1.00 90.44 86 ASN A N 1
ATOM 648 C CA . ASN A 1 86 ? 0.679 11.168 5.530 1.00 90.44 86 ASN A CA 1
ATOM 649 C C . ASN A 1 86 ? 0.348 10.366 4.264 1.00 90.44 86 ASN A C 1
ATOM 651 O O . ASN A 1 86 ? 1.226 10.145 3.428 1.00 90.44 86 ASN A O 1
ATOM 655 N N . ALA A 1 87 ? -0.905 9.933 4.117 1.00 87.81 87 ALA A N 1
ATOM 656 C CA . ALA A 1 87 ? -1.359 9.125 3.005 1.00 87.81 87 ALA A CA 1
ATOM 657 C C . ALA A 1 87 ? -1.234 9.909 1.700 1.00 87.81 87 ALA A C 1
ATOM 659 O O . ALA A 1 87 ? -1.815 10.984 1.525 1.00 87.81 87 ALA A O 1
ATOM 660 N N . ARG A 1 88 ? -0.481 9.341 0.759 1.00 88.00 88 ARG A N 1
ATOM 661 C CA . ARG A 1 88 ? -0.363 9.868 -0.596 1.00 88.00 88 ARG A CA 1
ATOM 662 C C . ARG A 1 88 ? -1.202 9.013 -1.546 1.00 88.00 88 ARG A C 1
ATOM 664 O O . ARG A 1 88 ? -1.221 7.794 -1.386 1.00 88.00 88 ARG A O 1
ATOM 671 N N . PRO A 1 89 ? -1.887 9.626 -2.525 1.00 89.12 89 PRO A N 1
ATOM 672 C CA . PRO A 1 89 ? -2.479 8.881 -3.628 1.00 89.12 89 PRO A CA 1
ATOM 673 C C . PRO A 1 89 ? -1.415 8.080 -4.379 1.00 89.12 89 PRO A C 1
ATOM 675 O O . PRO A 1 89 ? -0.242 8.475 -4.407 1.00 89.12 89 PRO A O 1
ATOM 678 N N . ILE A 1 90 ? -1.832 7.002 -5.041 1.00 89.44 90 ILE A N 1
ATOM 679 C CA . ILE A 1 90 ? -0.931 6.266 -5.928 1.00 89.44 90 ILE A CA 1
ATOM 680 C C . ILE A 1 90 ? -0.482 7.188 -7.065 1.00 89.44 90 ILE A C 1
ATOM 682 O O . ILE A 1 90 ? -1.301 7.786 -7.765 1.00 89.44 90 ILE A O 1
ATOM 686 N N . GLN A 1 91 ? 0.836 7.299 -7.241 1.00 86.25 91 GLN A N 1
ATOM 687 C CA . GLN A 1 91 ? 1.434 8.134 -8.284 1.00 86.25 91 GLN A CA 1
ATOM 688 C C . GLN A 1 91 ? 1.259 7.512 -9.677 1.00 86.25 91 GLN A C 1
ATOM 690 O O . GLN A 1 91 ? 0.823 8.195 -10.598 1.00 86.25 91 GLN A O 1
ATOM 695 N N . PHE A 1 92 ? 1.541 6.212 -9.805 1.00 88.00 92 PHE A N 1
ATOM 696 C CA . PHE A 1 92 ? 1.476 5.456 -11.061 1.00 88.00 92 PHE A CA 1
ATOM 697 C C . PHE A 1 92 ? 0.167 4.665 -11.147 1.00 88.00 92 PHE A C 1
ATOM 699 O O . PHE A 1 92 ? 0.106 3.478 -10.819 1.00 88.00 92 PHE A O 1
ATOM 706 N N . LYS A 1 93 ? -0.922 5.341 -11.521 1.00 87.75 93 LYS A N 1
ATOM 707 C CA . LYS A 1 93 ? -2.272 4.747 -11.538 1.00 87.75 93 LYS A CA 1
ATOM 708 C C . LYS A 1 93 ? -2.433 3.660 -12.597 1.00 87.75 93 LYS A C 1
ATOM 710 O O . LYS A 1 93 ? -3.207 2.726 -12.417 1.00 87.75 93 LYS A O 1
ATOM 715 N N . GLU A 1 94 ? -1.676 3.750 -13.679 1.00 88.12 94 GLU A N 1
ATOM 716 C CA . GLU A 1 94 ? -1.583 2.749 -14.735 1.00 88.12 94 GLU A CA 1
ATOM 717 C C . GLU A 1 94 ? -1.135 1.376 -14.209 1.00 88.12 94 GLU A C 1
ATOM 719 O O . GLU A 1 94 ? -1.568 0.345 -14.730 1.00 88.12 94 GLU A O 1
ATOM 724 N N . ASN A 1 95 ? -0.359 1.347 -13.119 1.00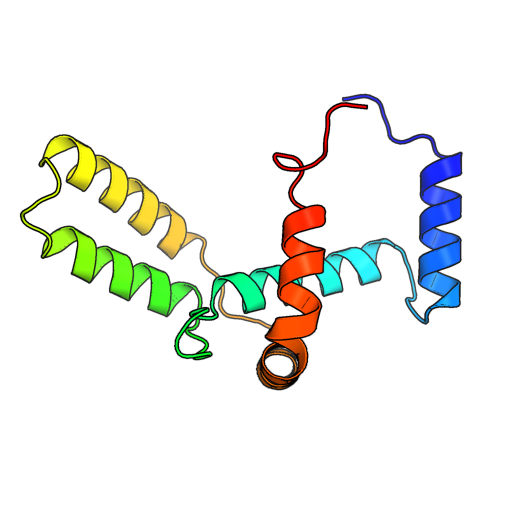 91.50 95 ASN A N 1
ATOM 725 C CA . ASN A 1 95 ? 0.099 0.104 -12.503 1.00 91.50 95 ASN A CA 1
ATOM 726 C C . ASN A 1 95 ? -1.012 -0.605 -11.721 1.00 91.50 95 ASN A C 1
ATOM 728 O O . ASN A 1 95 ? -0.920 -1.812 -11.515 1.00 91.50 95 ASN A O 1
ATOM 732 N N . ILE A 1 96 ? -2.090 0.091 -11.336 1.00 93.06 96 ILE A N 1
ATOM 733 C CA . ILE A 1 96 ? -3.199 -0.503 -10.574 1.00 93.06 96 ILE A CA 1
ATOM 734 C C . ILE A 1 96 ? -3.821 -1.658 -11.364 1.00 93.06 96 ILE A C 1
ATOM 736 O O . ILE A 1 96 ? -3.999 -2.752 -10.833 1.00 93.06 96 ILE A O 1
ATOM 740 N N . ALA A 1 97 ? -4.089 -1.447 -12.656 1.00 93.31 97 ALA A N 1
ATOM 741 C CA . ALA A 1 97 ? -4.659 -2.478 -13.521 1.00 93.31 97 ALA A CA 1
ATOM 742 C C . ALA A 1 97 ? -3.725 -3.690 -13.675 1.00 93.31 97 ALA A C 1
ATOM 744 O O . ALA A 1 97 ? -4.186 -4.831 -13.737 1.00 93.31 97 ALA A O 1
ATOM 745 N N . LEU A 1 98 ? -2.412 -3.448 -13.716 1.00 94.38 98 LEU A N 1
ATOM 746 C CA . LEU A 1 98 ? -1.411 -4.501 -13.840 1.00 94.38 98 LEU A CA 1
ATOM 747 C C . LEU A 1 98 ? -1.316 -5.337 -12.559 1.00 94.38 98 LEU A C 1
ATOM 749 O O . LEU A 1 98 ? -1.347 -6.564 -12.626 1.00 94.38 98 LEU A O 1
ATOM 753 N N . VAL A 1 99 ? -1.255 -4.679 -11.401 1.00 94.00 99 VAL A N 1
ATOM 754 C CA . VAL A 1 99 ? -1.203 -5.347 -10.096 1.00 94.00 99 VAL A CA 1
ATOM 755 C C . VAL A 1 99 ? -2.487 -6.132 -9.845 1.00 94.00 99 VAL A C 1
ATOM 757 O O . VAL A 1 99 ? -2.410 -7.288 -9.448 1.00 94.00 99 VAL A O 1
ATOM 760 N N . LEU A 1 100 ? -3.660 -5.573 -10.163 1.00 93.69 100 LEU A N 1
ATOM 761 C CA . LEU A 1 100 ? -4.936 -6.293 -10.067 1.00 93.69 100 LEU A CA 1
ATOM 762 C C . LEU A 1 100 ? -4.949 -7.561 -10.926 1.00 93.69 100 LEU A C 1
ATOM 764 O O . LEU A 1 100 ? -5.375 -8.616 -10.461 1.00 93.69 100 LEU A O 1
ATOM 768 N N . LYS A 1 101 ? -4.446 -7.477 -12.163 1.00 95.00 101 LYS A N 1
ATOM 769 C CA . LYS A 1 101 ? -4.367 -8.625 -13.075 1.00 95.00 101 LYS A CA 1
ATOM 770 C C . LYS A 1 101 ? -3.500 -9.759 -12.517 1.00 95.00 101 LYS A C 1
ATOM 772 O O . LYS A 1 101 ? -3.818 -10.922 -12.748 1.00 95.00 101 LYS A O 1
ATOM 777 N N . TYR A 1 102 ? -2.414 -9.428 -11.820 1.00 95.06 102 TYR A N 1
ATOM 778 C CA . TYR A 1 102 ? -1.456 -10.403 -11.289 1.00 95.06 102 TYR A CA 1
ATOM 779 C C . TYR A 1 102 ? -1.552 -10.598 -9.772 1.00 95.06 102 TYR A C 1
ATOM 781 O O . TYR A 1 102 ? -0.674 -11.231 -9.190 1.00 95.06 102 TYR A O 1
ATOM 789 N N . PHE A 1 103 ? -2.614 -10.109 -9.128 1.00 93.12 103 PHE A N 1
ATOM 790 C CA . PHE A 1 103 ? -2.737 -10.102 -7.670 1.00 93.12 103 PHE A CA 1
ATOM 791 C C . PHE A 1 103 ? -2.515 -11.489 -7.062 1.00 93.12 103 PHE A C 1
ATOM 793 O O . PHE A 1 103 ? -1.724 -11.627 -6.138 1.00 93.12 103 PHE A O 1
ATOM 800 N N . ASP A 1 104 ? -3.159 -12.528 -7.599 1.00 92.38 104 ASP A N 1
ATOM 801 C CA . ASP A 1 104 ? -3.070 -13.881 -7.032 1.00 92.38 104 ASP A CA 1
ATOM 802 C C . ASP A 1 104 ? -1.670 -14.503 -7.186 1.00 92.38 104 ASP A C 1
ATOM 804 O O . ASP A 1 104 ? -1.303 -15.390 -6.423 1.00 92.38 104 ASP A O 1
ATOM 808 N N . GLN A 1 105 ? -0.867 -14.017 -8.138 1.00 93.25 105 GLN A N 1
ATOM 809 C CA . GLN A 1 105 ? 0.535 -14.416 -8.294 1.00 93.25 105 GLN A CA 1
ATOM 810 C C . GLN A 1 105 ? 1.457 -13.613 -7.368 1.00 93.25 105 GLN A C 1
ATOM 812 O O . GLN A 1 105 ? 2.438 -14.149 -6.863 1.00 93.25 105 GLN A O 1
ATOM 817 N N . LEU A 1 106 ? 1.141 -12.335 -7.137 1.00 91.31 106 LEU A N 1
ATOM 818 C CA . LEU A 1 106 ? 1.925 -11.430 -6.294 1.00 91.31 106 LEU A CA 1
ATOM 819 C C . LEU A 1 106 ? 1.678 -11.650 -4.798 1.00 91.31 106 LEU A C 1
ATOM 821 O O . LEU A 1 106 ? 2.610 -11.539 -4.010 1.00 91.31 106 LEU A O 1
ATOM 825 N N . ALA A 1 107 ? 0.447 -11.970 -4.398 1.00 88.56 107 ALA A N 1
ATOM 826 C CA . ALA A 1 107 ? 0.052 -12.151 -3.003 1.00 88.56 107 ALA A CA 1
ATOM 827 C C . ALA A 1 107 ? 0.955 -13.121 -2.210 1.00 88.56 107 ALA A C 1
ATOM 829 O O . ALA A 1 107 ? 1.445 -12.701 -1.161 1.00 88.56 107 ALA A O 1
ATOM 830 N N . PRO A 1 108 ? 1.242 -14.357 -2.676 1.00 88.44 108 PRO A N 1
ATOM 831 C CA . PRO A 1 108 ? 2.118 -15.266 -1.932 1.00 88.44 108 PRO A CA 1
ATOM 832 C C . PRO A 1 108 ? 3.558 -14.742 -1.836 1.00 88.44 108 PRO A C 1
ATOM 834 O O . PRO A 1 108 ? 4.170 -14.821 -0.776 1.00 88.44 108 PRO A O 1
ATOM 837 N N . ILE A 1 109 ? 4.074 -14.119 -2.902 1.00 86.88 109 ILE A N 1
ATOM 838 C CA . ILE A 1 109 ? 5.432 -13.554 -2.929 1.00 86.88 109 ILE A CA 1
ATOM 839 C C . ILE A 1 109 ? 5.554 -12.426 -1.899 1.00 86.88 109 ILE A C 1
ATOM 841 O O . ILE A 1 109 ? 6.522 -12.361 -1.150 1.00 86.88 109 ILE A O 1
ATOM 845 N N . MET A 1 110 ? 4.556 -11.543 -1.828 1.00 81.38 110 MET A N 1
ATOM 846 C CA . MET A 1 110 ? 4.557 -10.421 -0.884 1.00 81.38 110 MET A CA 1
ATOM 847 C C . MET A 1 110 ? 4.445 -10.884 0.572 1.00 81.38 110 MET A C 1
ATOM 849 O O . MET A 1 110 ? 5.006 -10.240 1.454 1.00 81.38 110 MET A O 1
ATOM 853 N N . GLN A 1 111 ? 3.764 -12.004 0.830 1.00 76.31 111 GLN A N 1
ATOM 854 C CA . GLN A 1 111 ? 3.714 -12.615 2.162 1.00 76.31 111 GLN A CA 1
ATOM 855 C C . GLN A 1 111 ? 5.076 -13.186 2.582 1.00 76.31 111 GLN A C 1
ATOM 857 O O . GLN A 1 111 ? 5.487 -12.992 3.722 1.00 76.31 111 GLN A O 1
ATOM 862 N N . GLU A 1 112 ? 5.809 -13.826 1.667 1.00 69.94 112 GLU A N 1
ATOM 863 C CA . GLU A 1 112 ? 7.165 -14.340 1.927 1.00 69.94 112 GLU A CA 1
ATOM 864 C C . GLU A 1 112 ? 8.197 -13.224 2.166 1.00 69.94 112 GLU A C 1
ATOM 866 O O . GLU A 1 112 ? 9.181 -13.418 2.882 1.00 69.94 112 GLU A O 1
ATOM 871 N N . GLN A 1 113 ? 7.974 -12.044 1.581 1.00 62.91 113 GLN A N 1
ATOM 872 C CA . GLN A 1 113 ? 8.828 -10.868 1.762 1.00 62.91 113 GLN A CA 1
ATOM 873 C C . GLN A 1 113 ? 8.570 -10.127 3.086 1.00 62.91 113 GLN A C 1
ATOM 875 O O . GLN A 1 113 ? 9.380 -9.272 3.447 1.00 62.91 113 GLN A O 1
ATOM 880 N N . ASP A 1 114 ? 7.495 -10.437 3.829 1.00 61.88 114 ASP A N 1
ATOM 881 C CA . ASP A 1 114 ? 7.270 -9.856 5.158 1.00 61.88 114 ASP A CA 1
ATOM 882 C C . ASP A 1 114 ? 8.392 -10.321 6.106 1.00 61.88 114 ASP A C 1
ATOM 884 O O . ASP A 1 114 ? 8.488 -11.514 6.424 1.00 61.88 114 ASP A O 1
ATOM 888 N N . PRO A 1 115 ? 9.242 -9.406 6.616 1.00 56.72 115 PRO A N 1
ATOM 889 C CA . PRO A 1 115 ? 10.333 -9.765 7.513 1.00 56.72 115 PRO A CA 1
ATOM 890 C C . PRO A 1 115 ? 9.867 -10.519 8.762 1.00 56.72 115 PRO A C 1
ATOM 892 O O . PRO A 1 115 ? 10.679 -11.223 9.356 1.00 56.72 115 PRO A O 1
ATOM 895 N N . LYS A 1 116 ? 8.592 -10.371 9.156 1.00 54.19 116 LYS A N 1
ATOM 896 C CA . LYS A 1 116 ? 7.973 -11.059 10.298 1.00 54.19 116 LYS A CA 1
ATOM 897 C C . LYS A 1 116 ? 7.570 -12.506 10.002 1.00 54.19 116 LYS A C 1
ATOM 899 O O . LYS A 1 116 ? 7.332 -13.248 10.950 1.00 54.19 116 LYS A O 1
ATOM 904 N N . MET A 1 117 ? 7.469 -12.894 8.729 1.00 48.47 117 MET A N 1
ATOM 905 C CA . MET A 1 117 ? 7.123 -14.255 8.299 1.00 48.47 117 MET A CA 1
ATOM 906 C C . MET A 1 117 ? 8.318 -15.054 7.772 1.00 48.47 117 MET A C 1
ATOM 908 O O . MET A 1 117 ? 8.187 -16.259 7.561 1.00 48.47 117 MET A O 1
ATOM 912 N N . ARG A 1 118 ? 9.492 -14.430 7.600 1.00 48.06 118 ARG A N 1
ATOM 913 C CA . ARG A 1 118 ? 10.719 -15.177 7.298 1.00 48.06 118 ARG A CA 1
ATOM 914 C C . ARG A 1 118 ? 11.039 -16.107 8.477 1.00 48.06 118 ARG A C 1
ATOM 916 O O . ARG A 1 118 ? 11.112 -15.612 9.606 1.00 48.06 118 ARG A O 1
ATOM 923 N N . PRO A 1 119 ? 11.218 -17.425 8.263 1.00 41.59 119 PRO A N 1
ATOM 924 C CA . PRO A 1 119 ? 11.750 -18.282 9.311 1.00 41.59 119 PRO A CA 1
ATOM 925 C C . PRO A 1 119 ? 13.090 -17.699 9.770 1.00 41.59 119 PRO A C 1
ATOM 927 O O . PRO A 1 119 ? 13.877 -17.222 8.955 1.00 41.59 119 PRO A O 1
ATOM 930 N N . ALA A 1 120 ? 13.304 -17.661 11.085 1.00 47.19 120 ALA A N 1
ATOM 931 C CA . ALA A 1 120 ? 14.600 -17.300 11.633 1.00 47.19 120 ALA A CA 1
ATOM 932 C C . ALA A 1 120 ? 15.600 -18.376 11.189 1.00 47.19 120 ALA A C 1
ATOM 934 O O . ALA A 1 120 ? 15.539 -19.496 11.695 1.00 47.19 120 ALA A O 1
ATOM 935 N N . ASP A 1 121 ? 16.432 -18.044 10.202 1.00 43.59 121 ASP A N 1
ATOM 936 C CA . ASP A 1 121 ? 17.597 -18.846 9.815 1.00 43.59 121 ASP A CA 1
ATOM 937 C C . ASP A 1 121 ? 18.596 -18.964 10.979 1.00 43.59 121 ASP A C 1
ATOM 939 O O . ASP A 1 121 ? 18.845 -17.941 11.668 1.00 43.59 121 ASP A O 1
#

Radius of gyration: 18.09 Å; chains: 1; bounding box: 49×32×42 Å

pLDDT: mean 86.98, std 13.03, range [41.59, 96.88]

Secondary structure (DSSP, 8-state):
-PPPPHHHHHHHHHHHHHTT-S-HHHHHHHHHHHHHHHHTB-TTT--B--HHHHHHHHHHHHHH-SSS-HHHHHHHHHHHHHHHHHPPPPS-THHHHHHHHHHHHHHHHHHHT-TTTS---